Protein AF-A0A9E5RNE8-F1 (afdb_monomer)

Secondary structure (DSSP, 8-state):
-THHHHGGGSTT-HHHHHHHHHHSEEEEESSHHHHHHHHHHHHHHPEEEEEETTEEEEEEE-SS--EEEEETT--EE--GGGGEEEEESSS-----

pLDDT: mean 76.7, std 13.44, range [40.34, 88.44]

Radius of gyration: 13.18 Å; Cα contacts (8 Å, |Δi|>4): 152; chains: 1; bounding box: 39×29×30 Å

Solvent-accessible surface area (backbone atoms only — not comparable to full-atom values): 5520 Å² total; per-residue (Å²): 132,58,64,76,74,58,54,40,26,36,74,97,34,74,54,23,53,54,44,20,74,72,65,48,38,40,64,28,28,78,43,71,68,49,45,53,52,50,53,52,47,34,74,76,66,32,41,82,75,51,68,58,97,90,30,53,26,30,29,43,81,47,98,57,75,52,29,30,37,35,38,73,84,68,53,75,45,82,49,78,60,22,22,43,53,74,50,64,61,60,58,82,79,80,83,127

Sequence (96 aa):
MAIRHIAKHLPDTPQMQKLLQREGSVHVFNDQATLEGVAEAIIQNGEFTGTLRGHDRYGLYFDEAIGYRLDAEFTSSSYPEAKLWLLEDEYERVEG

Structure (mmCIF, N/CA/C/O backbone):
data_AF-A0A9E5RNE8-F1
#
_entry.id   AF-A0A9E5RNE8-F1
#
loop_
_atom_site.group_PDB
_atom_site.id
_atom_site.type_symbol
_atom_site.label_atom_id
_atom_site.label_alt_id
_atom_site.label_comp_id
_atom_site.label_asym_id
_atom_site.label_entity_id
_atom_site.label_seq_id
_atom_site.pdbx_PDB_ins_code
_atom_site.Cartn_x
_atom_site.Cartn_y
_atom_site.Cartn_z
_atom_site.occupancy
_atom_site.B_iso_or_equiv
_atom_site.auth_seq_id
_atom_site.auth_comp_id
_atom_site.auth_asym_id
_atom_site.auth_atom_id
_atom_site.pdbx_PDB_model_num
ATOM 1 N N . MET A 1 1 ? -16.917 3.923 -4.978 1.00 46.22 1 MET A N 1
ATOM 2 C CA . MET A 1 1 ? -15.992 2.770 -5.085 1.00 46.22 1 MET A CA 1
ATOM 3 C C . MET A 1 1 ? -14.622 3.270 -5.525 1.00 46.22 1 MET A C 1
ATOM 5 O O . MET A 1 1 ? -14.325 3.349 -6.712 1.00 46.22 1 MET A O 1
ATOM 9 N N . ALA A 1 2 ? -13.823 3.662 -4.539 1.00 50.25 2 ALA A N 1
ATOM 10 C CA . ALA A 1 2 ? -12.503 4.289 -4.614 1.00 50.25 2 ALA A CA 1
ATOM 11 C C . ALA A 1 2 ? -11.353 3.377 -5.113 1.00 50.25 2 ALA A C 1
ATOM 13 O O . ALA A 1 2 ? -10.176 3.672 -4.951 1.00 50.25 2 ALA A O 1
ATOM 14 N N . ILE A 1 3 ? -11.675 2.277 -5.797 1.00 53.94 3 ILE A N 1
ATOM 15 C CA . ILE A 1 3 ? -10.708 1.253 -6.232 1.00 53.94 3 ILE A CA 1
ATOM 16 C C . ILE A 1 3 ? -9.872 1.730 -7.441 1.00 53.94 3 ILE A C 1
ATOM 18 O O . ILE A 1 3 ? -8.816 1.186 -7.753 1.00 53.94 3 ILE A O 1
ATOM 22 N N . ARG A 1 4 ? -10.298 2.790 -8.146 1.00 53.94 4 ARG A N 1
ATOM 23 C CA . ARG A 1 4 ? -9.595 3.260 -9.356 1.00 53.94 4 ARG A CA 1
ATOM 24 C C . ARG A 1 4 ? -8.212 3.854 -9.082 1.00 53.94 4 ARG A C 1
ATOM 26 O O . ARG A 1 4 ? -7.374 3.816 -9.978 1.00 53.94 4 ARG A O 1
ATOM 33 N N . HIS A 1 5 ? -7.985 4.426 -7.900 1.00 62.9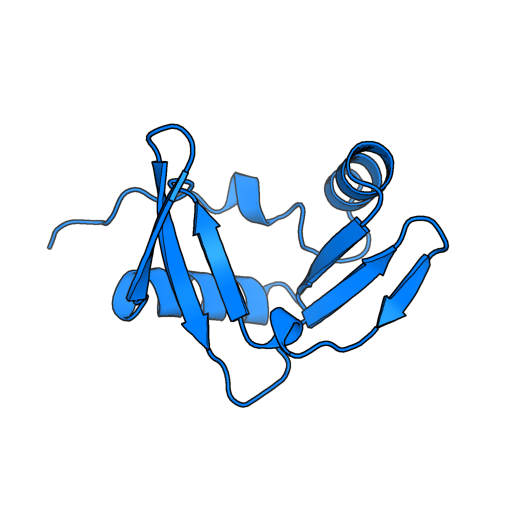7 5 HIS A N 1
ATOM 34 C CA . HIS A 1 5 ? -6.774 5.205 -7.622 1.00 62.97 5 HIS A CA 1
ATOM 35 C C . HIS A 1 5 ? -5.648 4.365 -7.016 1.00 62.97 5 HIS A C 1
ATOM 37 O O . HIS A 1 5 ? -4.486 4.695 -7.230 1.00 62.97 5 HIS A O 1
ATOM 43 N N . ILE A 1 6 ? -5.973 3.234 -6.390 1.00 70.06 6 ILE A N 1
ATOM 44 C CA . ILE A 1 6 ? -5.000 2.289 -5.825 1.00 70.06 6 ILE A CA 1
ATOM 45 C C . ILE A 1 6 ? -4.446 1.300 -6.854 1.00 70.06 6 ILE A C 1
ATOM 47 O O . ILE A 1 6 ? -3.356 0.779 -6.666 1.00 70.06 6 ILE A O 1
ATOM 51 N N . ALA A 1 7 ? -5.142 1.073 -7.977 1.00 73.12 7 ALA A N 1
ATOM 52 C CA . ALA A 1 7 ? -4.700 0.138 -9.020 1.00 73.12 7 ALA A CA 1
ATOM 53 C C . ALA A 1 7 ? -3.333 0.512 -9.635 1.00 73.12 7 ALA A C 1
ATOM 55 O O . ALA A 1 7 ? -2.659 -0.332 -10.220 1.00 73.12 7 ALA A O 1
ATOM 56 N N . LYS A 1 8 ? -2.885 1.767 -9.460 1.00 77.56 8 LYS A N 1
ATOM 57 C CA . LYS A 1 8 ? -1.521 2.227 -9.787 1.00 77.56 8 LYS A CA 1
ATOM 58 C C . LYS A 1 8 ? -0.424 1.568 -8.930 1.00 77.56 8 LYS A C 1
ATOM 60 O O . LYS A 1 8 ? 0.748 1.758 -9.226 1.00 77.56 8 LYS A O 1
ATOM 65 N N . HIS A 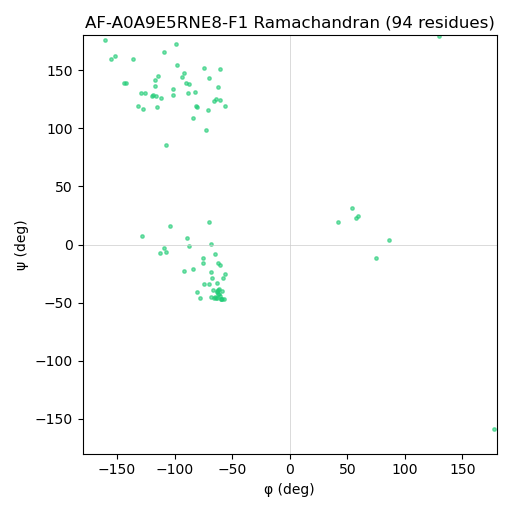1 9 ? -0.803 0.815 -7.899 1.00 82.06 9 HIS A N 1
ATOM 66 C CA . HIS A 1 9 ? 0.069 0.030 -7.024 1.00 82.06 9 HIS A CA 1
ATOM 67 C C . HIS A 1 9 ? 0.010 -1.476 -7.330 1.00 82.06 9 HIS A C 1
ATOM 69 O O . HIS A 1 9 ? 0.441 -2.284 -6.514 1.00 82.06 9 HIS A O 1
ATOM 75 N N . LEU A 1 10 ? -0.516 -1.870 -8.493 1.00 84.12 10 LEU A N 1
ATOM 76 C CA . LEU A 1 10 ? -0.401 -3.238 -8.999 1.00 84.12 10 LEU A CA 1
ATOM 77 C C . LEU A 1 10 ? 0.835 -3.398 -9.887 1.00 84.12 10 LEU A C 1
ATOM 79 O O . LEU A 1 10 ? 1.193 -2.450 -10.607 1.00 84.12 10 LEU A O 1
ATOM 83 N N . PRO A 1 11 ? 1.453 -4.593 -9.885 1.00 83.19 11 PRO A N 1
ATOM 84 C CA . PRO A 1 11 ? 2.593 -4.878 -10.740 1.00 83.19 11 PRO A CA 1
ATOM 85 C C . PRO A 1 11 ? 2.217 -4.745 -12.220 1.00 83.19 11 PRO A C 1
ATOM 87 O O . PRO A 1 11 ? 1.065 -4.926 -12.614 1.00 83.19 11 PRO A O 1
ATOM 90 N N . ASP A 1 12 ? 3.209 -4.392 -13.036 1.00 83.31 12 ASP A N 1
ATOM 91 C CA . ASP A 1 12 ? 3.137 -4.390 -14.504 1.00 83.31 12 ASP A CA 1
ATOM 92 C C . ASP A 1 12 ? 2.027 -3.532 -15.137 1.00 83.31 12 ASP A C 1
ATOM 94 O O . ASP A 1 12 ? 1.656 -3.718 -16.298 1.00 83.31 12 ASP A O 1
ATOM 98 N N . THR A 1 13 ? 1.527 -2.523 -14.417 1.00 83.50 13 THR A N 1
ATOM 99 C CA . THR A 1 13 ? 0.558 -1.567 -14.969 1.00 83.50 13 THR A CA 1
ATOM 100 C C . THR A 1 13 ? 1.240 -0.314 -15.542 1.00 83.50 13 THR A C 1
ATOM 102 O O . THR A 1 13 ? 2.198 0.208 -14.959 1.00 83.50 13 THR A O 1
ATOM 105 N N . PRO A 1 14 ? 0.732 0.267 -16.651 1.00 86.31 14 PRO A N 1
ATOM 106 C CA . PRO A 1 14 ? 1.221 1.555 -17.155 1.00 86.31 14 PRO A CA 1
ATOM 107 C C . PRO A 1 14 ? 1.110 2.692 -16.129 1.00 86.31 14 PRO A C 1
ATOM 109 O O . PRO A 1 14 ? 1.878 3.652 -16.168 1.00 86.31 14 PRO A O 1
ATOM 112 N N . GLN A 1 15 ? 0.137 2.613 -15.220 1.00 84.31 15 GLN A N 1
ATOM 113 C CA . GLN A 1 15 ? -0.055 3.566 -14.132 1.00 84.31 15 GLN A CA 1
ATOM 114 C C . GLN A 1 15 ? 1.074 3.466 -13.101 1.00 84.31 15 GLN A C 1
ATOM 116 O O . GLN A 1 15 ? 1.622 4.504 -12.731 1.00 84.31 15 GLN A O 1
ATOM 121 N N . MET A 1 16 ? 1.457 2.247 -12.705 1.00 87.62 16 MET A N 1
ATOM 122 C CA . MET A 1 16 ? 2.599 1.999 -11.820 1.00 87.62 16 MET A CA 1
ATOM 123 C C . MET A 1 16 ? 3.894 2.534 -12.432 1.00 87.62 16 MET A C 1
ATOM 125 O O . MET A 1 16 ? 4.609 3.287 -11.779 1.00 87.62 16 MET A O 1
ATOM 129 N N . GLN A 1 17 ? 4.150 2.258 -13.716 1.00 85.81 17 GLN A N 1
ATOM 130 C CA . GLN A 1 17 ? 5.351 2.757 -14.399 1.00 85.81 17 GLN A CA 1
ATOM 131 C C . GLN A 1 17 ? 5.401 4.288 -14.461 1.00 85.81 17 GLN A C 1
ATOM 133 O O . GLN A 1 17 ? 6.444 4.890 -14.212 1.00 85.81 17 GLN A O 1
ATOM 138 N N . LYS A 1 18 ? 4.273 4.943 -14.763 1.00 88.06 18 LYS A N 1
ATOM 139 C CA . LYS A 1 18 ? 4.186 6.413 -14.748 1.00 88.06 18 LYS A CA 1
ATOM 140 C C . LYS A 1 18 ? 4.429 6.982 -13.353 1.00 88.06 18 LYS A C 1
ATOM 142 O O . LYS A 1 18 ? 5.078 8.018 -13.229 1.00 88.06 18 LYS A O 1
ATOM 147 N N . LEU A 1 19 ? 3.899 6.326 -12.322 1.00 85.25 19 LEU A N 1
ATOM 148 C CA . LEU A 1 19 ? 4.095 6.732 -10.935 1.00 85.25 19 LEU A CA 1
ATOM 149 C C . LEU A 1 19 ? 5.564 6.588 -10.528 1.00 85.25 19 LEU A C 1
ATOM 151 O O . LEU A 1 19 ? 6.142 7.540 -10.013 1.00 85.25 19 LEU A O 1
ATOM 155 N N . LEU A 1 20 ? 6.185 5.458 -10.871 1.00 87.38 20 LEU A N 1
ATOM 156 C CA . LEU A 1 20 ? 7.601 5.195 -10.650 1.00 87.38 20 LEU A CA 1
ATOM 157 C C . LEU A 1 20 ? 8.495 6.254 -11.310 1.00 87.38 20 LEU A C 1
ATOM 159 O O . LEU A 1 20 ? 9.379 6.806 -10.663 1.00 87.38 20 LEU A O 1
ATOM 163 N N . GLN A 1 21 ? 8.228 6.592 -12.573 1.00 87.12 21 GLN A N 1
ATOM 164 C CA . GLN A 1 21 ? 8.974 7.633 -13.292 1.00 87.12 21 GLN A CA 1
ATOM 165 C C . GLN A 1 21 ? 8.816 9.022 -12.662 1.00 87.12 21 GLN A C 1
ATOM 167 O O . GLN A 1 21 ? 9.737 9.832 -12.723 1.00 87.12 21 GLN A O 1
ATOM 172 N N . ARG A 1 22 ? 7.650 9.317 -12.078 1.00 87.69 22 ARG A N 1
ATOM 173 C CA . ARG A 1 22 ? 7.361 10.621 -11.472 1.00 87.69 22 ARG A CA 1
ATOM 174 C C . ARG A 1 22 ? 7.948 10.762 -10.070 1.00 87.69 22 ARG A C 1
ATOM 176 O O . ARG A 1 22 ? 8.409 11.843 -9.720 1.00 87.69 22 ARG A O 1
ATOM 183 N N . GLU A 1 23 ? 7.871 9.708 -9.264 1.00 86.06 23 GLU A N 1
ATOM 184 C CA . GLU A 1 23 ? 8.163 9.758 -7.825 1.00 86.06 23 GLU A CA 1
ATOM 185 C C . GLU A 1 23 ? 9.488 9.083 -7.453 1.00 86.06 23 GLU A C 1
ATOM 187 O O . GLU A 1 23 ? 9.925 9.166 -6.309 1.00 86.06 23 GLU A O 1
ATOM 192 N N . GLY A 1 24 ? 10.152 8.425 -8.408 1.00 86.00 24 GLY A N 1
ATOM 193 C CA . GLY A 1 24 ? 11.439 7.751 -8.215 1.00 86.00 24 GLY A CA 1
ATOM 194 C C . GLY A 1 24 ? 11.346 6.432 -7.443 1.00 86.00 24 GLY A C 1
ATOM 195 O O . GLY A 1 24 ? 12.303 5.661 -7.425 1.00 86.00 24 GLY A O 1
ATOM 196 N N . SER A 1 25 ? 10.196 6.147 -6.831 1.00 84.75 25 SER A N 1
ATOM 197 C CA . SER A 1 25 ? 9.860 4.847 -6.261 1.00 84.75 25 SER A CA 1
ATOM 198 C C . SER A 1 25 ? 8.348 4.650 -6.189 1.00 84.75 25 SER A C 1
ATOM 200 O O . SER A 1 25 ? 7.595 5.621 -6.199 1.00 84.75 25 SER A O 1
ATOM 202 N N . VAL A 1 26 ? 7.903 3.401 -6.095 1.00 86.44 26 VAL A N 1
ATOM 203 C CA . VAL A 1 26 ? 6.492 3.039 -5.954 1.00 86.44 26 VAL A CA 1
ATOM 204 C C . VAL A 1 26 ? 6.343 1.830 -5.035 1.00 86.44 26 VAL A C 1
ATOM 206 O O . VAL A 1 26 ? 7.124 0.883 -5.102 1.00 86.44 26 VAL A O 1
ATOM 209 N N . HIS A 1 27 ? 5.332 1.865 -4.171 1.00 85.62 27 HIS A N 1
ATOM 210 C CA . HIS A 1 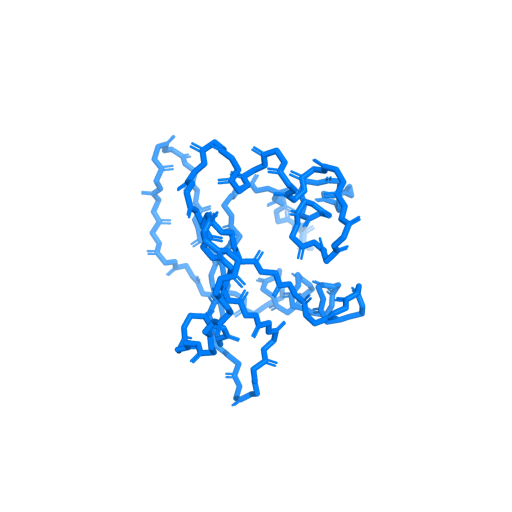27 ? 4.893 0.694 -3.415 1.00 85.62 27 HIS A CA 1
ATOM 211 C C . HIS A 1 27 ? 3.976 -0.147 -4.296 1.00 85.62 27 HIS A C 1
ATOM 213 O O . HIS A 1 27 ? 3.056 0.394 -4.908 1.00 85.62 27 HIS A O 1
ATOM 219 N N . VAL A 1 28 ? 4.225 -1.447 -4.370 1.00 86.31 28 VAL A N 1
ATOM 220 C CA . VAL A 1 28 ? 3.469 -2.385 -5.197 1.00 86.31 28 VAL A CA 1
ATOM 221 C C . VAL A 1 28 ? 2.963 -3.516 -4.322 1.00 86.31 28 VAL A C 1
ATOM 223 O O . VAL A 1 28 ? 3.729 -4.083 -3.548 1.00 86.31 28 VAL A O 1
ATOM 226 N N . PHE A 1 29 ? 1.676 -3.826 -4.431 1.00 88.19 29 PHE A N 1
ATOM 227 C CA . PHE A 1 29 ? 1.078 -4.982 -3.773 1.00 88.19 29 PHE A CA 1
ATOM 228 C C . PHE A 1 29 ? 1.470 -6.271 -4.489 1.00 88.19 29 PHE A C 1
ATOM 230 O O . PHE A 1 29 ? 1.686 -6.269 -5.700 1.00 88.19 29 PHE A O 1
ATOM 237 N N . ASN A 1 30 ? 1.513 -7.381 -3.753 1.00 86.88 30 ASN A N 1
ATOM 238 C CA . ASN A 1 30 ? 1.830 -8.687 -4.341 1.00 86.88 30 ASN A CA 1
ATOM 239 C C . ASN A 1 30 ? 0.841 -9.064 -5.457 1.00 86.88 30 ASN A C 1
ATOM 241 O O . ASN A 1 30 ? 1.239 -9.581 -6.499 1.00 86.88 30 ASN A O 1
ATOM 245 N N . ASP A 1 31 ? -0.443 -8.772 -5.243 1.00 87.06 31 ASP A N 1
ATOM 246 C CA . ASP A 1 31 ? -1.522 -9.017 -6.191 1.00 87.06 31 ASP A CA 1
ATOM 247 C C . ASP A 1 31 ? -2.763 -8.161 -5.871 1.00 87.06 31 ASP A C 1
ATOM 249 O O . ASP A 1 31 ? -2.819 -7.425 -4.880 1.00 87.06 31 ASP A O 1
ATOM 253 N N . GLN A 1 32 ? -3.773 -8.258 -6.741 1.00 86.06 32 GLN A N 1
ATOM 254 C CA . GLN A 1 32 ? -5.051 -7.562 -6.587 1.00 86.06 32 GLN A CA 1
ATOM 255 C C . GLN A 1 32 ? -5.806 -7.981 -5.321 1.00 86.06 32 GLN A C 1
ATOM 257 O O . GLN A 1 32 ? -6.408 -7.127 -4.677 1.00 86.06 32 GLN A O 1
ATOM 262 N N . ALA A 1 33 ? -5.769 -9.264 -4.949 1.00 88.38 33 A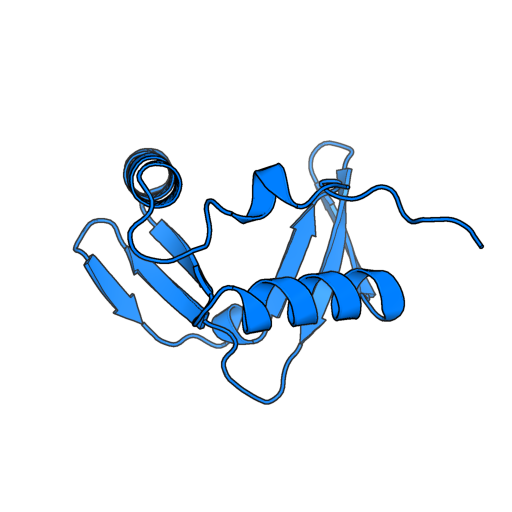LA A N 1
ATOM 263 C CA . ALA A 1 33 ? -6.492 -9.760 -3.779 1.00 88.38 33 ALA A CA 1
ATOM 264 C C . ALA A 1 33 ? -5.911 -9.176 -2.481 1.00 88.38 33 ALA A C 1
ATOM 266 O O . ALA A 1 33 ? -6.652 -8.777 -1.586 1.00 88.38 33 ALA A O 1
ATOM 267 N N . THR A 1 34 ? -4.585 -9.051 -2.416 1.00 88.06 34 THR A N 1
ATOM 268 C CA . THR A 1 34 ? -3.860 -8.407 -1.320 1.00 88.06 34 THR A CA 1
ATOM 269 C C . THR A 1 34 ? -4.224 -6.929 -1.230 1.00 88.06 34 THR A C 1
ATOM 271 O O . THR A 1 34 ? -4.537 -6.437 -0.151 1.00 88.06 34 THR A O 1
ATOM 274 N N . LEU A 1 35 ? -4.238 -6.221 -2.363 1.00 85.88 35 LEU A N 1
ATOM 275 C CA . LEU A 1 35 ? -4.638 -4.815 -2.430 1.00 85.88 35 LEU A CA 1
ATOM 276 C C . LEU A 1 35 ? -6.075 -4.605 -1.927 1.00 85.88 35 LEU A C 1
ATOM 278 O O . LEU A 1 35 ? -6.318 -3.698 -1.132 1.00 85.88 35 LEU A O 1
ATOM 282 N N . GLU A 1 36 ? -7.019 -5.437 -2.371 1.00 85.06 36 GLU A N 1
ATOM 283 C CA . GLU A 1 36 ? -8.424 -5.359 -1.956 1.00 85.06 36 GLU A CA 1
ATOM 284 C C . GLU A 1 36 ? -8.582 -5.641 -0.459 1.00 85.06 36 GLU A C 1
ATOM 286 O O . GLU A 1 36 ? -9.226 -4.859 0.242 1.00 85.06 36 GLU A O 1
ATOM 291 N N . GLY A 1 37 ? -7.928 -6.692 0.047 1.00 86.56 37 GLY A N 1
ATOM 292 C CA . GLY A 1 37 ? -7.955 -7.044 1.466 1.00 86.56 37 GLY A CA 1
ATOM 293 C C . GLY A 1 37 ? -7.329 -5.973 2.362 1.00 86.56 37 GLY A C 1
ATOM 294 O O . GLY A 1 37 ? -7.883 -5.647 3.410 1.00 86.56 37 GLY A O 1
ATOM 295 N N . VAL A 1 38 ? -6.212 -5.369 1.943 1.00 85.00 38 VAL A N 1
ATOM 296 C CA . VAL A 1 38 ? -5.578 -4.260 2.674 1.00 85.00 38 VAL A CA 1
ATOM 297 C C . VAL A 1 38 ? -6.483 -3.031 2.691 1.00 85.00 38 VAL A C 1
ATOM 299 O O . VAL A 1 38 ? -6.663 -2.424 3.746 1.00 85.00 38 VAL A O 1
ATOM 302 N N . ALA A 1 39 ? -7.080 -2.668 1.553 1.00 82.50 39 ALA A N 1
ATOM 303 C CA . ALA A 1 39 ? -7.989 -1.530 1.482 1.00 82.50 39 ALA A CA 1
ATOM 304 C C . ALA A 1 39 ? -9.197 -1.715 2.412 1.00 82.50 39 ALA A C 1
ATOM 306 O O . ALA A 1 39 ? -9.517 -0.817 3.191 1.00 82.50 39 ALA A O 1
ATOM 307 N N . GLU A 1 40 ? -9.830 -2.890 2.381 1.00 84.44 40 GLU A N 1
ATOM 308 C CA . GLU A 1 40 ? -10.935 -3.223 3.280 1.00 84.44 40 GLU A CA 1
ATOM 309 C C . GLU A 1 40 ? -10.501 -3.189 4.755 1.00 84.44 40 GLU A C 1
ATOM 311 O O . GLU A 1 40 ? -11.184 -2.583 5.585 1.00 84.44 40 GLU A O 1
ATOM 316 N N . ALA A 1 41 ? -9.335 -3.753 5.081 1.00 87.00 41 ALA A N 1
ATOM 317 C CA . ALA A 1 41 ? -8.815 -3.772 6.444 1.00 87.00 41 ALA A CA 1
ATOM 318 C C . ALA A 1 41 ? -8.555 -2.364 7.001 1.00 87.00 41 ALA A C 1
ATOM 320 O O . ALA A 1 41 ? -8.855 -2.117 8.167 1.00 87.00 41 ALA A O 1
ATOM 321 N N . ILE A 1 42 ? -8.050 -1.424 6.193 1.00 84.19 42 ILE A N 1
ATOM 322 C CA . ILE A 1 42 ? -7.825 -0.040 6.644 1.00 84.19 42 ILE A CA 1
ATOM 323 C C . ILE A 1 42 ? -9.154 0.729 6.747 1.00 84.19 42 ILE A C 1
ATOM 325 O O . ILE A 1 42 ? -9.319 1.532 7.659 1.00 84.19 42 ILE A O 1
ATOM 329 N N . ILE A 1 43 ? -10.145 0.467 5.889 1.00 81.75 43 ILE A N 1
ATOM 330 C CA . ILE A 1 43 ? -11.484 1.069 6.051 1.00 81.75 43 ILE A CA 1
ATOM 331 C C . ILE A 1 43 ? -12.119 0.631 7.377 1.00 81.75 43 ILE A C 1
ATOM 333 O O . ILE A 1 43 ? -12.713 1.449 8.081 1.00 81.75 43 ILE A O 1
ATOM 337 N N . GLN A 1 44 ? -11.994 -0.655 7.716 1.00 84.69 44 GLN A N 1
ATOM 338 C CA . GLN A 1 44 ? -12.609 -1.231 8.911 1.00 84.69 44 GLN A CA 1
ATOM 339 C C . GLN A 1 44 ? -11.833 -0.905 10.193 1.00 84.69 44 GLN A C 1
ATOM 341 O O . GLN A 1 44 ? -12.433 -0.520 11.193 1.00 84.69 44 GLN A O 1
ATOM 346 N N . ASN A 1 45 ? -10.507 -1.056 10.163 1.00 86.69 45 ASN A N 1
ATOM 347 C CA . ASN A 1 45 ? -9.644 -1.057 11.348 1.00 86.69 45 ASN A CA 1
ATOM 348 C C . ASN A 1 45 ? -8.462 -0.081 11.244 1.00 86.69 45 ASN A C 1
ATOM 350 O O . ASN A 1 45 ? -7.580 -0.105 12.097 1.00 86.69 45 ASN A O 1
ATOM 354 N N . GLY A 1 46 ? -8.405 0.750 10.203 1.00 85.44 46 GLY A N 1
ATOM 355 C CA . GLY A 1 46 ? -7.307 1.687 9.994 1.00 85.44 46 GLY A CA 1
ATOM 356 C C . GLY A 1 46 ? -7.195 2.704 11.122 1.00 85.44 46 GLY A C 1
ATOM 357 O O . GLY A 1 46 ? -8.180 3.307 11.557 1.00 85.44 46 GLY A O 1
ATOM 358 N N . GLU A 1 47 ? -5.966 2.928 11.566 1.00 88.44 47 GLU A N 1
ATOM 359 C CA . GLU A 1 47 ? -5.642 3.900 12.599 1.00 88.44 47 GLU A CA 1
ATOM 360 C C . GLU A 1 47 ? -5.346 5.255 11.965 1.00 88.44 47 GLU A C 1
ATOM 362 O O . GLU A 1 47 ? -4.673 5.342 10.937 1.00 88.44 47 GLU A O 1
ATOM 367 N N . PHE A 1 48 ? -5.835 6.332 12.579 1.00 86.38 48 PHE A N 1
ATOM 368 C CA . PHE A 1 48 ? -5.496 7.680 12.139 1.00 86.38 48 PHE A CA 1
ATOM 369 C C . PHE A 1 48 ? -4.005 7.945 12.366 1.00 86.38 48 PHE A C 1
ATOM 371 O O . PHE A 1 48 ? -3.502 7.864 13.485 1.00 86.38 48 PHE A O 1
ATOM 378 N N . THR A 1 49 ? -3.307 8.302 11.293 1.00 84.81 49 THR A N 1
ATOM 379 C CA . THR A 1 49 ? -1.854 8.535 11.285 1.00 84.81 49 THR A CA 1
ATOM 380 C C . THR A 1 49 ? -1.492 10.012 11.127 1.00 84.81 49 THR A C 1
ATOM 382 O O . THR A 1 49 ? -0.317 10.373 11.186 1.00 84.81 49 THR A O 1
ATOM 385 N N . GLY A 1 50 ? -2.492 10.882 10.959 1.00 83.50 50 GLY A N 1
ATOM 386 C CA . GLY A 1 50 ? -2.323 12.321 10.793 1.00 83.50 50 GLY A CA 1
ATOM 387 C C . GLY A 1 50 ? -3.075 12.866 9.584 1.00 83.50 50 GLY A C 1
ATOM 388 O O . GLY A 1 50 ? -3.701 12.135 8.823 1.00 83.50 50 GLY A O 1
ATOM 389 N N . THR A 1 51 ? -2.967 14.175 9.389 1.00 81.62 51 THR A N 1
ATOM 390 C CA . THR A 1 51 ? -3.556 14.884 8.249 1.00 81.62 51 THR A CA 1
ATOM 391 C C . THR A 1 51 ? -2.423 15.469 7.410 1.00 81.62 51 THR A C 1
ATOM 393 O O . THR A 1 51 ? -1.568 16.185 7.937 1.00 81.62 51 THR A O 1
ATOM 396 N N . LEU A 1 52 ? -2.401 15.207 6.099 1.00 77.38 52 LEU A N 1
ATOM 397 C CA . LEU A 1 52 ? -1.459 15.846 5.178 1.00 77.38 52 LEU A CA 1
ATOM 398 C C . LEU A 1 52 ? -2.211 16.631 4.110 1.00 77.38 52 LEU A C 1
ATOM 400 O O . LEU A 1 52 ? -3.071 16.094 3.425 1.00 77.38 52 LEU A O 1
ATOM 404 N N . ARG A 1 53 ? -1.852 17.910 3.934 1.00 80.25 53 ARG A N 1
ATOM 405 C CA . ARG A 1 53 ? -2.456 18.801 2.921 1.00 80.25 53 ARG A CA 1
ATOM 406 C C . ARG A 1 53 ? -3.992 18.880 3.006 1.00 80.25 53 ARG A C 1
ATOM 408 O O . ARG A 1 53 ? -4.643 19.092 1.994 1.00 80.25 53 ARG A O 1
ATOM 415 N N . GLY A 1 54 ? -4.549 18.751 4.212 1.00 78.88 54 GLY A N 1
ATOM 416 C CA . GLY A 1 54 ? -5.997 18.796 4.452 1.00 78.88 54 GLY A CA 1
ATOM 417 C C . GLY A 1 54 ? -6.720 17.458 4.285 1.00 78.88 54 GLY A C 1
ATOM 418 O O . GLY A 1 54 ? -7.934 17.433 4.423 1.00 78.88 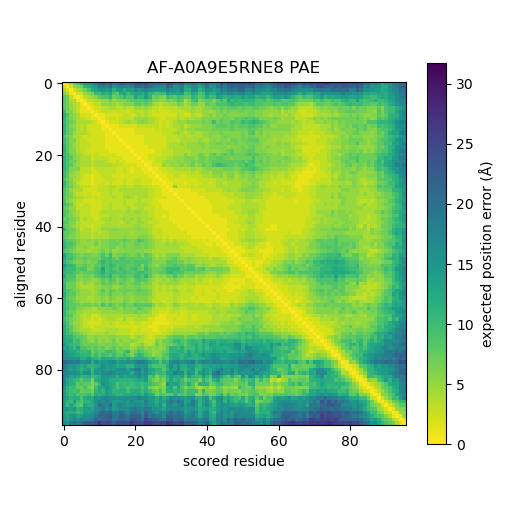54 GLY A O 1
ATOM 419 N N . HIS A 1 55 ? -5.983 16.376 4.029 1.00 75.75 55 HIS A N 1
ATOM 420 C CA . HIS A 1 55 ? -6.512 15.029 3.847 1.00 75.75 55 HIS A CA 1
ATOM 421 C C . HIS A 1 55 ? -6.091 14.130 5.010 1.00 75.75 55 HIS A C 1
ATOM 423 O O . HIS A 1 55 ? -4.896 14.033 5.318 1.00 75.75 55 HIS A O 1
ATOM 429 N N . ASP A 1 56 ? -7.064 13.494 5.659 1.00 81.69 56 ASP A N 1
ATOM 430 C CA . ASP A 1 56 ? -6.803 12.543 6.736 1.00 81.69 56 ASP A CA 1
ATOM 431 C C . ASP A 1 56 ? -6.183 11.261 6.187 1.00 81.69 56 ASP A C 1
ATOM 433 O O . ASP A 1 56 ? -6.504 10.790 5.091 1.00 81.69 56 ASP A O 1
ATOM 437 N N . ARG A 1 57 ? -5.260 10.700 6.968 1.00 82.81 57 ARG A N 1
ATOM 438 C CA . ARG A 1 57 ? -4.522 9.499 6.608 1.00 82.81 57 ARG A CA 1
ATOM 439 C C . ARG A 1 57 ? -4.786 8.394 7.597 1.00 82.81 57 ARG A C 1
ATOM 441 O O . ARG A 1 57 ? -4.582 8.562 8.800 1.00 82.81 57 ARG A O 1
ATOM 448 N N . TYR A 1 58 ? -5.151 7.240 7.065 1.00 84.31 58 TYR A N 1
ATOM 449 C CA . TYR A 1 58 ? -5.373 6.034 7.845 1.00 84.31 58 TYR A CA 1
ATOM 450 C C . TYR A 1 58 ? -4.380 4.966 7.427 1.00 84.31 58 TYR A C 1
ATOM 452 O O . TYR A 1 58 ? -4.134 4.788 6.238 1.00 84.31 58 TYR A O 1
ATOM 460 N N . GLY A 1 59 ? -3.800 4.266 8.393 1.00 84.88 59 GLY A N 1
ATOM 461 C CA . GLY A 1 59 ? -2.843 3.202 8.129 1.00 84.88 59 GLY A CA 1
ATOM 462 C C . GLY A 1 59 ? -3.087 1.976 8.981 1.00 84.88 59 GLY A C 1
ATOM 463 O O . GLY A 1 59 ? -3.739 2.049 10.019 1.00 84.88 59 GLY A O 1
ATOM 464 N N . LEU A 1 60 ? -2.562 0.842 8.530 1.00 86.50 60 LEU A N 1
ATOM 465 C CA . LEU A 1 60 ? -2.597 -0.400 9.291 1.00 86.50 60 LEU A CA 1
ATOM 466 C C . LEU A 1 60 ? -1.296 -1.171 9.096 1.00 86.50 60 LEU A C 1
ATOM 468 O O . LEU A 1 60 ? -0.773 -1.234 7.980 1.00 86.50 60 LEU A O 1
ATOM 472 N N . TYR A 1 61 ? -0.792 -1.740 10.190 1.00 85.62 61 TYR A N 1
ATOM 473 C CA . TYR A 1 61 ? 0.336 -2.662 10.164 1.00 85.62 61 TYR A CA 1
ATOM 474 C C . TYR A 1 61 ? -0.137 -4.100 9.926 1.00 85.62 61 TYR A C 1
ATOM 476 O O . TYR A 1 61 ? -1.110 -4.546 10.529 1.00 85.62 61 TYR A O 1
ATOM 484 N N . PHE A 1 62 ? 0.593 -4.831 9.090 1.00 83.44 62 PHE A N 1
ATOM 485 C CA . PHE A 1 62 ? 0.345 -6.228 8.745 1.00 83.44 62 PHE A CA 1
ATOM 486 C C . PHE A 1 62 ? 1.519 -7.109 9.190 1.00 83.44 62 PHE A C 1
ATOM 488 O O . PHE A 1 62 ? 2.685 -6.730 9.077 1.00 83.44 62 PHE A O 1
ATOM 495 N N . ASP A 1 63 ? 1.232 -8.310 9.692 1.00 83.19 63 ASP A N 1
ATOM 496 C CA . ASP A 1 63 ? 2.282 -9.231 10.148 1.00 83.19 63 ASP A CA 1
ATOM 497 C C . ASP A 1 63 ? 3.097 -9.804 8.976 1.00 83.19 63 ASP A C 1
ATOM 499 O O . ASP A 1 63 ? 4.321 -9.982 9.075 1.00 83.19 63 ASP A O 1
ATOM 503 N N . GLU A 1 64 ? 2.43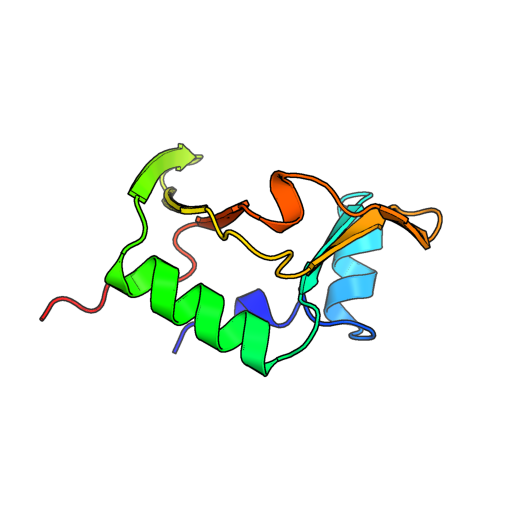3 -10.013 7.840 1.00 82.38 64 GLU A N 1
ATOM 504 C CA . GLU A 1 64 ? 3.010 -10.487 6.584 1.00 82.38 64 GLU A CA 1
ATOM 505 C C . GLU A 1 64 ? 3.309 -9.329 5.623 1.00 82.38 64 GLU A C 1
ATOM 507 O O . GLU A 1 64 ? 2.707 -8.257 5.693 1.00 82.38 64 GLU A O 1
ATOM 512 N N . ALA A 1 65 ? 4.271 -9.533 4.719 1.00 83.56 65 ALA A N 1
ATOM 513 C CA . ALA A 1 65 ? 4.576 -8.545 3.691 1.00 83.56 65 ALA A CA 1
ATOM 514 C C . ALA A 1 65 ? 3.445 -8.505 2.651 1.00 83.56 65 ALA A C 1
ATOM 516 O O . ALA A 1 65 ? 3.236 -9.468 1.915 1.00 83.56 65 ALA A O 1
ATOM 517 N N . ILE A 1 66 ? 2.759 -7.368 2.557 1.00 86.06 66 ILE A N 1
ATOM 518 C CA . ILE A 1 66 ? 1.643 -7.132 1.626 1.00 86.06 66 ILE A CA 1
ATOM 519 C C . ILE A 1 66 ? 2.112 -6.619 0.254 1.00 86.06 66 ILE A C 1
ATOM 521 O O . ILE A 1 66 ? 1.305 -6.391 -0.649 1.00 86.06 66 ILE A O 1
ATOM 525 N N . GLY A 1 67 ? 3.420 -6.433 0.080 1.00 87.62 67 GLY A N 1
ATOM 526 C CA . GLY A 1 67 ? 3.989 -5.882 -1.138 1.00 87.62 67 GLY A CA 1
ATOM 527 C C . GLY A 1 67 ? 5.500 -5.695 -1.090 1.00 87.62 67 GLY A C 1
ATOM 528 O O . GLY A 1 67 ? 6.218 -6.302 -0.294 1.00 87.62 67 GLY A O 1
ATOM 529 N N . TYR A 1 68 ? 5.986 -4.814 -1.953 1.00 85.56 68 TYR A N 1
ATOM 530 C CA . TYR A 1 68 ? 7.386 -4.423 -2.050 1.00 85.56 68 TYR A CA 1
ATOM 531 C C . TYR A 1 68 ? 7.504 -2.995 -2.582 1.00 85.56 68 TYR A C 1
ATOM 533 O O . TYR A 1 68 ? 6.571 -2.446 -3.170 1.00 85.56 68 TYR A O 1
ATOM 541 N N . ARG A 1 69 ? 8.667 -2.376 -2.376 1.00 85.56 69 ARG A N 1
ATOM 542 C CA . ARG A 1 69 ? 8.989 -1.079 -2.972 1.00 85.56 69 ARG A CA 1
ATOM 543 C C . ARG A 1 69 ? 9.893 -1.294 -4.178 1.00 85.56 69 ARG A C 1
ATOM 545 O O . ARG A 1 69 ? 10.905 -1.983 -4.065 1.00 85.56 69 ARG A O 1
ATOM 552 N N . LEU A 1 70 ? 9.517 -0.705 -5.308 1.00 86.88 70 LEU A N 1
ATOM 553 C CA . LEU A 1 70 ? 10.344 -0.584 -6.507 1.00 86.88 70 LEU A CA 1
ATOM 554 C C . LEU A 1 70 ? 10.927 0.820 -6.569 1.00 86.88 70 LEU A C 1
ATOM 556 O O . LEU A 1 70 ? 10.193 1.791 -6.390 1.00 86.88 70 LEU A O 1
ATOM 560 N N . ASP A 1 71 ? 12.217 0.930 -6.850 1.00 86.50 71 ASP A N 1
ATOM 561 C CA . ASP A 1 71 ? 12.858 2.193 -7.208 1.00 86.50 71 ASP A CA 1
ATOM 562 C C . ASP A 1 71 ? 13.019 2.347 -8.727 1.00 86.50 71 ASP A C 1
ATOM 564 O O . ASP A 1 71 ? 12.704 1.447 -9.511 1.00 86.50 71 ASP A O 1
ATOM 568 N N . ALA A 1 72 ? 13.449 3.534 -9.160 1.00 82.88 72 ALA A N 1
ATOM 569 C CA . ALA A 1 72 ? 13.637 3.857 -10.574 1.00 82.88 72 ALA A CA 1
ATOM 570 C C . ALA A 1 72 ? 14.706 2.989 -11.268 1.00 82.88 72 ALA A C 1
ATOM 572 O O . ALA A 1 72 ? 14.739 2.938 -12.497 1.00 82.88 72 ALA A O 1
ATOM 573 N N . GLU A 1 73 ? 15.551 2.296 -10.499 1.00 82.56 73 GLU A N 1
ATOM 574 C CA . GLU A 1 73 ? 16.535 1.326 -10.991 1.00 82.56 73 GLU A CA 1
ATOM 575 C C . GLU A 1 73 ? 15.949 -0.095 -11.084 1.00 82.56 73 GLU A C 1
ATOM 577 O O . GLU A 1 73 ? 16.659 -1.037 -11.428 1.00 82.56 73 GLU A O 1
ATOM 582 N N . PHE A 1 74 ? 14.644 -0.249 -10.827 1.00 75.56 74 PHE A N 1
ATOM 583 C CA . PHE A 1 74 ? 13.922 -1.521 -10.754 1.00 75.56 74 PHE A CA 1
ATOM 584 C C . PHE A 1 74 ? 14.471 -2.477 -9.689 1.00 75.56 74 PHE A C 1
ATOM 586 O O . PHE A 1 74 ? 14.253 -3.690 -9.757 1.00 75.56 74 PHE A O 1
ATOM 593 N N . THR A 1 75 ? 15.133 -1.943 -8.664 1.00 80.12 75 THR A N 1
ATOM 594 C CA . THR A 1 75 ? 15.552 -2.728 -7.510 1.00 80.12 75 THR A CA 1
ATOM 595 C C . THR A 1 75 ? 14.367 -2.870 -6.561 1.00 80.12 75 THR A C 1
ATOM 597 O O . THR A 1 75 ? 13.806 -1.893 -6.062 1.00 80.12 75 THR A O 1
ATOM 600 N N . SER A 1 76 ? 13.953 -4.115 -6.319 1.00 76.19 76 SER A N 1
ATOM 601 C CA . SER A 1 76 ? 12.895 -4.430 -5.361 1.00 76.19 76 SER A CA 1
ATOM 602 C C . SER A 1 76 ? 13.481 -4.634 -3.970 1.00 76.19 76 SER A C 1
ATOM 604 O O . SER A 1 76 ? 14.389 -5.448 -3.796 1.00 76.19 76 SER A O 1
ATOM 606 N N . SER A 1 77 ? 12.911 -3.973 -2.970 1.00 68.62 77 SER A N 1
ATOM 607 C CA . SER A 1 77 ? 13.270 -4.190 -1.568 1.00 68.62 77 SER A CA 1
ATOM 608 C C . SER A 1 77 ? 12.017 -4.441 -0.731 1.00 68.62 77 SER A C 1
ATOM 610 O O . SER A 1 77 ? 11.037 -3.695 -0.811 1.00 68.62 77 SER A O 1
ATOM 612 N N . SER A 1 78 ? 12.046 -5.506 0.074 1.00 65.12 78 SER A N 1
ATOM 613 C CA . SER A 1 78 ? 11.013 -5.790 1.074 1.00 65.12 78 SER A CA 1
ATOM 614 C C . SER A 1 78 ? 11.350 -4.999 2.343 1.00 65.12 78 SER A C 1
ATOM 616 O O . SER A 1 78 ? 12.355 -5.270 2.998 1.00 65.12 78 SER A O 1
ATOM 618 N N . TYR A 1 79 ? 10.560 -3.966 2.643 1.00 62.81 79 TYR A N 1
ATOM 619 C CA . TYR A 1 79 ? 10.760 -3.052 3.776 1.00 62.81 79 TYR A CA 1
ATOM 620 C C . TYR A 1 79 ? 9.692 -3.260 4.863 1.00 62.81 79 TYR A C 1
ATOM 622 O O . TYR A 1 79 ? 8.644 -3.833 4.580 1.00 62.81 79 TYR A O 1
ATOM 630 N N . PRO A 1 80 ? 9.873 -2.725 6.086 1.00 56.75 80 PRO A N 1
ATOM 631 C CA . PRO A 1 80 ? 8.791 -2.613 7.071 1.00 56.75 80 PRO A CA 1
ATOM 632 C C . PRO A 1 80 ? 7.577 -1.829 6.545 1.00 56.75 80 PRO A C 1
ATOM 634 O O . PRO A 1 80 ? 6.459 -2.066 6.972 1.00 56.75 80 PRO A O 1
ATOM 637 N N . GLU A 1 81 ? 7.770 -0.934 5.576 1.00 53.75 81 GLU A N 1
ATOM 638 C CA . GLU A 1 81 ? 6.695 -0.221 4.866 1.00 53.75 81 GLU A CA 1
ATOM 639 C C . GLU A 1 81 ? 5.877 -1.159 3.967 1.00 53.75 81 GLU A C 1
ATOM 641 O O . GLU A 1 81 ? 4.697 -0.934 3.748 1.00 53.75 81 GLU A O 1
ATOM 646 N N . ALA A 1 82 ? 6.439 -2.294 3.533 1.00 56.97 82 ALA A N 1
ATOM 647 C CA . ALA A 1 82 ? 5.652 -3.369 2.927 1.00 56.97 82 ALA A CA 1
ATOM 648 C C . ALA A 1 82 ? 4.729 -4.069 3.935 1.00 56.97 82 ALA A C 1
ATOM 650 O O . ALA A 1 82 ? 4.045 -5.019 3.572 1.00 56.97 82 ALA A O 1
ATOM 651 N N . LYS A 1 83 ? 4.741 -3.633 5.1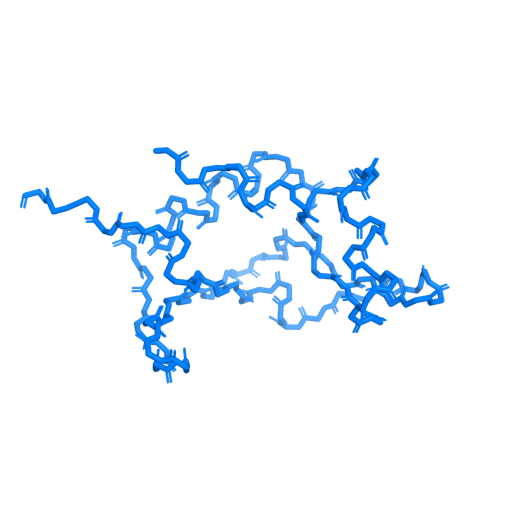97 1.00 57.91 83 LYS A N 1
ATOM 652 C CA . LYS A 1 83 ? 3.798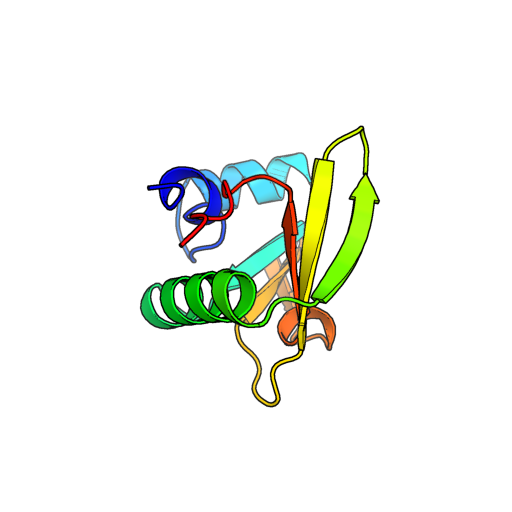 -4.012 6.242 1.00 57.91 83 LYS A CA 1
ATOM 653 C C . LYS A 1 83 ? 2.905 -2.852 6.669 1.00 57.91 83 LYS A C 1
ATOM 655 O O . LYS A 1 83 ? 2.004 -3.098 7.448 1.00 57.91 83 LYS A O 1
ATOM 660 N N . LEU A 1 84 ? 3.135 -1.618 6.209 1.00 60.03 84 LEU A N 1
ATOM 661 C CA . LEU A 1 84 ? 2.332 -0.445 6.561 1.00 60.03 84 LEU A CA 1
ATOM 662 C C . LEU A 1 84 ? 1.875 0.262 5.293 1.00 60.03 84 LEU A C 1
ATOM 664 O O . LEU A 1 84 ? 2.684 0.833 4.567 1.00 60.03 84 LEU A O 1
ATOM 668 N N . TRP A 1 85 ? 0.568 0.304 5.069 1.00 69.81 85 TRP A N 1
ATOM 669 C CA . TRP A 1 85 ? 0.002 1.053 3.952 1.00 69.81 85 TRP A CA 1
ATOM 670 C C . TRP A 1 85 ? -0.850 2.219 4.455 1.00 69.81 85 TRP A C 1
ATOM 672 O O . TRP A 1 85 ? -1.478 2.101 5.506 1.00 69.81 8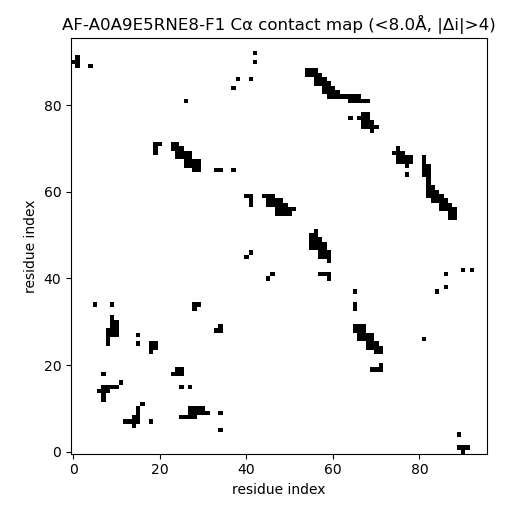5 TRP A O 1
ATOM 682 N N . LEU A 1 86 ? -0.844 3.343 3.728 1.00 64.31 86 LEU A N 1
ATOM 683 C CA . LEU A 1 86 ? -1.564 4.571 4.080 1.00 64.31 86 LEU A CA 1
ATOM 684 C C . LEU A 1 86 ? -2.653 4.872 3.042 1.00 64.31 86 LEU A C 1
ATOM 686 O O . LEU A 1 86 ? -2.348 5.134 1.882 1.00 64.31 86 LEU A O 1
ATOM 690 N N . LEU A 1 87 ? -3.911 4.892 3.479 1.00 66.94 87 LEU A N 1
ATOM 691 C CA . LEU A 1 87 ? -5.031 5.484 2.750 1.00 66.94 87 LEU A CA 1
ATOM 692 C C . LEU A 1 87 ? -5.012 6.999 2.965 1.00 66.94 87 LEU A C 1
ATOM 694 O O . LEU A 1 87 ? -5.154 7.461 4.094 1.00 66.94 87 LEU A O 1
ATOM 698 N N . GLU A 1 88 ? -4.856 7.772 1.891 1.00 63.41 88 GLU A N 1
ATOM 699 C CA . GLU A 1 88 ? -4.846 9.240 1.930 1.00 63.41 88 GLU A CA 1
ATOM 700 C C . GLU A 1 88 ? -6.125 9.818 1.332 1.00 63.41 88 GLU A C 1
ATOM 702 O O . GLU A 1 88 ? -6.131 10.099 0.142 1.00 63.41 88 GLU A O 1
ATOM 707 N N . ASP A 1 89 ? -7.211 9.956 2.095 1.00 52.34 89 ASP A N 1
ATOM 708 C CA . ASP A 1 89 ? -8.516 10.486 1.628 1.00 52.34 89 ASP A CA 1
ATOM 709 C C . ASP A 1 89 ? -8.977 9.977 0.234 1.00 52.34 89 ASP A C 1
ATOM 711 O O . ASP A 1 89 ? -9.840 10.547 -0.430 1.00 52.34 89 ASP A O 1
ATOM 715 N N . GLU A 1 90 ? -8.398 8.859 -0.225 1.00 57.62 90 GLU A N 1
ATOM 716 C CA . GLU A 1 90 ? -8.738 8.190 -1.471 1.00 57.62 90 GLU A CA 1
ATOM 717 C C . GLU A 1 90 ? -10.065 7.445 -1.271 1.00 57.62 90 GLU A C 1
ATOM 719 O O . GLU A 1 90 ? -10.667 7.031 -2.252 1.00 57.62 90 GLU A O 1
ATOM 724 N N . TYR A 1 91 ? -10.541 7.320 -0.022 1.00 54.81 91 TYR A N 1
ATOM 725 C CA . TYR A 1 91 ? -11.760 6.639 0.390 1.00 54.81 91 TYR A CA 1
ATOM 726 C C . TYR A 1 91 ? -12.578 7.513 1.341 1.00 54.81 91 TYR A C 1
ATOM 728 O O . TYR A 1 91 ? -12.140 7.807 2.449 1.00 54.81 91 TYR A O 1
ATOM 736 N N . GLU A 1 92 ? -13.808 7.843 0.944 1.00 46.03 92 GLU A N 1
ATOM 737 C CA . GLU A 1 92 ? -14.819 8.285 1.903 1.00 46.03 92 GLU A CA 1
ATOM 738 C C . GLU A 1 92 ? -15.122 7.121 2.850 1.00 46.03 92 GLU A C 1
ATOM 740 O O . GLU A 1 92 ? -15.457 6.013 2.412 1.00 46.03 92 GLU A O 1
ATOM 745 N N . ARG A 1 93 ? -14.995 7.371 4.156 1.00 44.75 93 ARG A N 1
ATOM 746 C CA . ARG A 1 93 ? -15.474 6.453 5.187 1.00 44.75 93 ARG A CA 1
ATOM 747 C C . ARG A 1 93 ? -16.964 6.234 4.923 1.00 44.75 93 ARG A C 1
ATOM 749 O O . ARG A 1 93 ? -17.733 7.192 4.920 1.00 44.75 93 ARG A O 1
ATOM 756 N N . VAL A 1 94 ? -17.371 4.995 4.654 1.00 45.34 94 VAL A N 1
ATOM 757 C CA . VAL A 1 94 ? -18.798 4.677 4.560 1.00 45.34 94 VAL A CA 1
ATOM 758 C C . VAL A 1 94 ? -19.319 4.725 5.990 1.00 45.34 94 VAL A C 1
ATOM 760 O O . VAL A 1 94 ? -19.073 3.800 6.760 1.00 45.34 94 VAL A O 1
ATOM 763 N N . GLU A 1 95 ? -19.938 5.839 6.379 1.00 42.28 95 GLU A N 1
ATOM 764 C CA . GLU A 1 95 ? -20.653 5.901 7.652 1.00 42.28 95 GLU A CA 1
ATOM 765 C C . GLU A 1 95 ? -21.771 4.850 7.629 1.00 42.28 95 GLU A C 1
ATOM 767 O O . GLU A 1 95 ? -22.571 4.798 6.689 1.00 42.28 95 GLU A O 1
ATOM 772 N N . GLY A 1 96 ? -21.756 3.970 8.631 1.00 40.34 96 GLY A N 1
ATOM 773 C CA . GLY A 1 96 ? -22.839 3.042 8.948 1.00 40.34 96 GLY A CA 1
ATOM 774 C C . GLY A 1 96 ? -23.728 3.605 10.042 1.00 40.34 96 GLY A C 1
ATOM 775 O O . GLY A 1 96 ? -23.186 4.314 10.920 1.00 40.34 96 GLY A O 1
#

Nearest PDB structures (foldseek):
  6ysy-assembly1_A  TM=2.232E-01  e=1.546E+00  Oryctolagus cuniculus
  2gre-assembly1_B  TM=3.096E-01  e=5.256E+00  Bacillus cereus
  7jij-assembly1_A  TM=2.560E-01  e=4.621E+00  Homo sapiens

Foldseek 3Di:
DLPVPCCLQAPPDPSVVVCQVVPQKGWHFPHPVLSVVQVVCQLVPWDFPDADPNWTKTKDFAPDQRTWMQGPVRDTDRDSCSRMDIDTNSDDNPDD

Mean predicted aligned error: 7.45 Å